Protein AF-A0A7A6ZRE2-F1 (afdb_monomer_lite)

Radius of gyration: 36.43 Å; chains: 1; bounding box: 59×20×118 Å

Structure (mmCIF, N/CA/C/O backbone):
data_AF-A0A7A6ZRE2-F1
#
_entry.id   AF-A0A7A6ZRE2-F1
#
loop_
_atom_site.group_PDB
_atom_site.id
_atom_site.type_symbol
_atom_site.label_atom_id
_atom_site.label_alt_id
_atom_site.label_comp_id
_atom_site.label_asym_id
_atom_site.label_entity_id
_atom_site.label_seq_id
_atom_site.pdbx_PDB_ins_code
_atom_site.Cartn_x
_atom_site.Cartn_y
_atom_site.Cartn_z
_atom_site.occupancy
_atom_site.B_iso_or_equiv
_atom_site.auth_seq_id
_atom_site.auth_comp_id
_atom_site.auth_asym_id
_atom_site.auth_atom_id
_atom_site.pdbx_PDB_model_num
ATOM 1 N N . ASP A 1 1 ? 29.171 7.084 -19.738 1.00 71.94 1 ASP A N 1
ATOM 2 C CA . ASP A 1 1 ? 28.592 7.835 -18.606 1.00 71.94 1 ASP A CA 1
ATOM 3 C C . ASP A 1 1 ? 27.158 7.402 -18.331 1.00 71.94 1 ASP A C 1
ATOM 5 O O . ASP A 1 1 ? 26.252 7.739 -19.082 1.00 71.94 1 ASP A O 1
ATOM 9 N N . GLY A 1 2 ? 26.956 6.592 -17.289 1.00 89.38 2 GLY A N 1
ATOM 10 C CA . GLY A 1 2 ? 25.641 6.141 -16.809 1.00 89.38 2 GLY A CA 1
ATOM 11 C C . GLY A 1 2 ? 25.051 7.121 -15.798 1.00 89.38 2 GLY A C 1
ATOM 12 O O . GLY A 1 2 ? 24.833 6.762 -14.649 1.00 89.38 2 GLY A O 1
ATOM 13 N N . VAL A 1 3 ? 24.882 8.380 -16.209 1.00 95.69 3 VAL A N 1
ATOM 14 C CA . VAL A 1 3 ? 24.532 9.491 -15.306 1.00 95.69 3 VAL A CA 1
ATOM 15 C C . VAL A 1 3 ? 23.128 9.332 -14.718 1.00 95.69 3 VAL A C 1
ATOM 17 O O . VAL A 1 3 ? 22.924 9.594 -13.535 1.00 95.69 3 VAL A O 1
ATOM 20 N N . SER A 1 4 ? 22.159 8.924 -15.542 1.00 95.75 4 SER A N 1
ATOM 21 C CA . SER A 1 4 ? 20.779 8.695 -15.114 1.00 95.75 4 SER A CA 1
ATOM 22 C C . SER A 1 4 ? 19.997 7.877 -16.147 1.00 95.75 4 SER A C 1
ATOM 24 O O . SER A 1 4 ? 20.474 7.602 -17.248 1.00 95.75 4 SER A O 1
ATOM 26 N N . PHE A 1 5 ? 18.764 7.530 -15.791 1.00 94.81 5 PHE A N 1
ATOM 27 C CA . PHE A 1 5 ? 17.732 6.934 -16.636 1.00 94.81 5 PHE A CA 1
ATOM 28 C C . PHE A 1 5 ? 16.348 7.370 -16.109 1.00 94.81 5 PHE A C 1
ATOM 30 O O . PHE A 1 5 ? 16.276 7.899 -14.999 1.00 94.81 5 PHE A O 1
ATOM 37 N N . PRO A 1 6 ? 15.239 7.179 -16.852 1.00 94.50 6 PRO A N 1
ATOM 38 C CA . PRO A 1 6 ? 13.945 7.785 -16.515 1.00 94.50 6 PRO A CA 1
ATOM 39 C C . PRO A 1 6 ? 13.507 7.598 -15.056 1.00 94.50 6 PRO A C 1
ATOM 41 O O . PRO A 1 6 ? 13.173 8.584 -14.403 1.00 94.50 6 PRO A O 1
ATOM 44 N N . ILE A 1 7 ? 13.603 6.371 -14.524 1.00 95.00 7 ILE A N 1
ATOM 45 C CA . ILE A 1 7 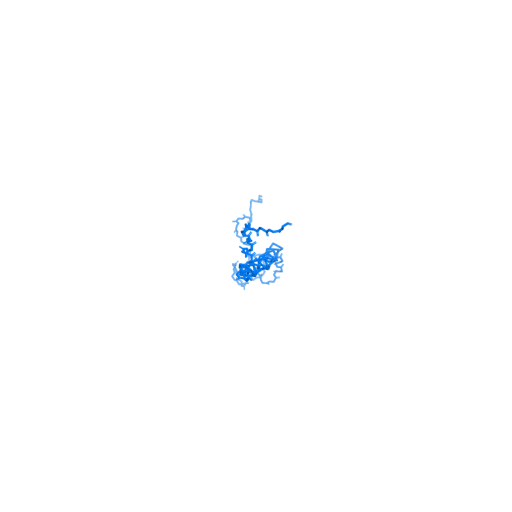? 13.163 6.036 -13.156 1.00 95.00 7 ILE A CA 1
ATOM 46 C C . ILE A 1 7 ? 14.019 6.763 -12.115 1.00 95.00 7 ILE A C 1
ATOM 48 O O . ILE A 1 7 ? 13.484 7.304 -11.152 1.00 95.00 7 ILE A O 1
ATOM 52 N N . GLN A 1 8 ? 15.333 6.845 -12.336 1.00 94.94 8 GLN A N 1
ATOM 53 C CA . GLN A 1 8 ? 16.239 7.606 -11.472 1.00 94.94 8 GLN A CA 1
ATOM 54 C C . GLN A 1 8 ? 15.975 9.115 -11.546 1.00 94.94 8 GLN A C 1
ATOM 56 O O . GLN A 1 8 ? 16.081 9.805 -10.537 1.00 94.94 8 GLN A O 1
ATOM 61 N N . SER A 1 9 ? 15.572 9.625 -12.710 1.00 96.38 9 SER A N 1
ATOM 62 C CA . SER A 1 9 ? 15.157 11.021 -12.885 1.00 96.38 9 SER A CA 1
ATOM 63 C C . SER A 1 9 ? 13.724 11.306 -12.397 1.00 96.38 9 SER A C 1
ATOM 65 O O . SER A 1 9 ? 13.229 12.413 -12.595 1.00 96.38 9 SER A O 1
ATOM 67 N N . GLY A 1 10 ? 13.046 10.336 -11.77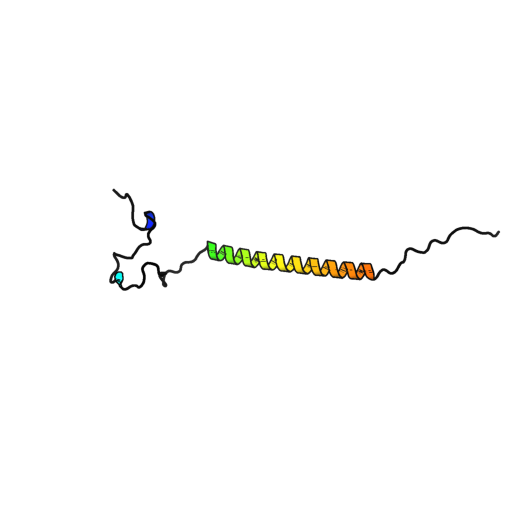2 1.00 95.94 10 GLY A N 1
ATOM 68 C CA . GLY A 1 10 ? 11.712 10.506 -11.185 1.00 95.94 10 GLY A CA 1
ATOM 69 C C . GLY A 1 10 ? 10.538 10.267 -12.139 1.00 95.94 10 GLY A C 1
ATOM 70 O O . GLY A 1 10 ? 9.393 10.496 -11.757 1.00 95.94 10 GLY A O 1
ATOM 71 N N . HIS A 1 11 ? 10.786 9.787 -13.358 1.00 95.31 11 HIS A N 1
ATOM 72 C CA . HIS A 1 11 ? 9.740 9.434 -14.314 1.00 95.31 11 HIS A CA 1
ATOM 73 C C . HIS A 1 11 ? 9.639 7.911 -14.489 1.00 95.31 11 HIS A C 1
ATOM 75 O O . HIS A 1 11 ? 10.639 7.224 -14.677 1.00 95.31 11 HIS A O 1
ATOM 81 N N . GLY A 1 12 ? 8.425 7.356 -14.497 1.00 92.00 12 GLY A N 1
ATOM 82 C CA . GLY A 1 12 ? 8.219 5.931 -14.780 1.00 92.00 12 GLY A CA 1
ATOM 83 C C . GLY A 1 12 ? 8.786 5.504 -16.144 1.00 92.00 12 GLY A C 1
ATOM 84 O O . GLY A 1 12 ? 8.929 6.312 -17.063 1.00 92.00 12 GLY A O 1
ATOM 85 N N . CYS A 1 13 ? 9.113 4.222 -16.306 1.00 93.19 13 CYS A N 1
ATOM 86 C CA . CYS A 1 13 ? 9.459 3.701 -17.626 1.00 93.19 13 CYS A CA 1
ATOM 87 C C . CYS A 1 13 ? 8.234 3.774 -18.547 1.00 93.19 13 CYS A C 1
ATOM 89 O O . CYS A 1 13 ? 7.175 3.258 -18.207 1.00 93.19 13 CYS A O 1
ATOM 91 N N . LEU A 1 14 ? 8.397 4.383 -19.721 1.00 92.75 14 LEU A N 1
ATOM 92 C CA . LEU A 1 14 ? 7.339 4.501 -20.730 1.00 92.75 14 LEU A CA 1
ATOM 93 C C . LEU A 1 14 ? 7.199 3.249 -21.610 1.00 92.75 14 LEU A C 1
ATOM 95 O O . LEU A 1 14 ? 6.278 3.165 -22.413 1.00 92.75 14 LEU A O 1
ATOM 99 N N . GLY A 1 15 ? 8.138 2.303 -21.513 1.00 92.88 15 GLY A N 1
ATOM 100 C CA . GLY A 1 15 ? 8.183 1.137 -22.394 1.00 92.88 15 GLY A CA 1
ATOM 101 C C . GLY A 1 15 ? 8.655 1.454 -23.816 1.00 92.88 15 GLY A C 1
ATOM 102 O O . GLY A 1 15 ? 8.274 0.755 -24.740 1.00 92.88 15 GLY A O 1
ATOM 103 N N . CYS A 1 16 ? 9.497 2.473 -24.026 1.00 94.06 16 CYS A N 1
ATOM 104 C CA . CYS A 1 16 ? 9.899 2.917 -25.373 1.00 94.06 16 CYS A CA 1
ATOM 105 C C . CYS A 1 16 ? 10.621 1.862 -26.236 1.00 94.06 16 CYS A C 1
ATOM 107 O O . CYS A 1 16 ? 10.709 2.029 -27.449 1.00 94.06 16 CYS A O 1
ATOM 109 N N . ALA A 1 17 ? 11.142 0.797 -25.624 1.00 95.31 17 ALA A N 1
ATOM 110 C CA . ALA A 1 17 ? 11.781 -0.324 -26.315 1.00 95.31 17 ALA A CA 1
ATOM 111 C C . ALA A 1 17 ? 10.802 -1.459 -26.681 1.00 95.31 17 ALA A C 1
ATOM 113 O O . ALA A 1 17 ? 11.207 -2.447 -27.286 1.00 95.31 17 ALA A O 1
ATOM 114 N N . GLU A 1 18 ? 9.532 -1.336 -26.300 1.00 92.31 18 GLU A N 1
ATOM 115 C CA . GLU A 1 18 ? 8.495 -2.345 -26.493 1.00 92.31 18 GLU A CA 1
ATOM 116 C C . GLU A 1 18 ? 7.614 -2.006 -27.709 1.00 92.31 18 GLU A C 1
ATOM 118 O O . GLU A 1 18 ? 7.343 -0.838 -28.005 1.00 92.31 18 GLU A O 1
ATOM 123 N N . ASN A 1 19 ? 7.149 -3.029 -28.434 1.00 93.81 19 ASN A N 1
ATOM 124 C CA . ASN A 1 19 ? 6.382 -2.818 -29.661 1.00 93.81 19 ASN A CA 1
ATOM 125 C C . ASN A 1 19 ? 5.020 -2.160 -29.377 1.00 93.81 19 ASN A C 1
ATOM 127 O O . ASN A 1 19 ? 4.248 -2.637 -28.540 1.00 93.81 19 ASN A O 1
ATOM 131 N N . GLY A 1 20 ? 4.705 -1.094 -30.118 1.00 92.00 20 GLY A N 1
ATOM 132 C CA . GLY A 1 20 ? 3.431 -0.381 -30.001 1.00 92.00 20 GLY A CA 1
ATOM 133 C C . GLY A 1 20 ? 3.241 0.347 -28.667 1.00 92.00 20 GLY A C 1
ATOM 134 O O . GLY A 1 20 ? 2.109 0.497 -28.223 1.00 92.00 20 GLY A O 1
ATOM 135 N N . PHE A 1 21 ? 4.317 0.777 -27.994 1.00 91.00 21 PHE A N 1
ATOM 136 C CA . PHE A 1 21 ? 4.214 1.377 -26.655 1.00 91.00 21 PHE A CA 1
ATOM 137 C C . PHE A 1 21 ? 3.329 2.634 -26.581 1.00 91.00 21 PHE A C 1
ATOM 139 O O . PHE A 1 21 ? 2.720 2.880 -25.544 1.00 91.00 21 PHE A O 1
ATOM 146 N N . TRP A 1 22 ? 3.210 3.393 -27.676 1.00 93.75 22 TRP A N 1
ATOM 147 C CA . TRP A 1 22 ? 2.310 4.550 -27.778 1.00 93.75 22 TRP A CA 1
ATOM 148 C C . TRP A 1 22 ? 0.824 4.180 -27.661 1.00 93.75 22 TRP A C 1
ATOM 150 O O . TRP A 1 22 ? 0.031 5.000 -27.209 1.00 93.75 22 TRP A O 1
ATOM 160 N N . ASP A 1 23 ? 0.464 2.943 -28.013 1.00 93.19 23 ASP A N 1
ATOM 161 C CA . ASP A 1 23 ? -0.917 2.451 -28.048 1.00 93.19 23 ASP A CA 1
ATOM 162 C C . ASP A 1 23 ? -1.262 1.560 -26.837 1.00 93.19 23 ASP A C 1
ATOM 164 O O . ASP A 1 23 ? -2.369 1.032 -26.738 1.00 93.19 23 ASP A O 1
ATOM 168 N N . ARG A 1 24 ? -0.342 1.397 -25.872 1.00 86.81 24 ARG A N 1
ATOM 169 C CA . ARG A 1 24 ? -0.528 0.576 -24.651 1.00 86.81 24 ARG A CA 1
ATOM 170 C C . ARG A 1 24 ? -1.354 1.280 -23.559 1.00 86.81 24 ARG A C 1
ATOM 172 O O . ARG A 1 24 ? -1.368 0.834 -22.414 1.00 86.81 24 ARG A O 1
ATOM 179 N N . GLY A 1 25 ? -2.053 2.362 -23.901 1.00 86.06 25 GLY A N 1
ATOM 180 C CA . GLY A 1 25 ? -2.816 3.193 -22.969 1.00 86.06 25 GLY A CA 1
ATOM 181 C C . GLY A 1 25 ? -2.013 4.372 -22.410 1.00 86.06 25 GLY A C 1
ATOM 182 O O . GLY A 1 25 ? -0.951 4.729 -22.912 1.00 86.06 25 GLY A O 1
ATOM 183 N N . SER A 1 26 ? -2.547 5.025 -21.375 1.00 89.88 26 SER A N 1
ATOM 184 C CA . SER A 1 26 ? -1.899 6.197 -20.771 1.00 89.88 26 SER A CA 1
ATOM 185 C C . SER A 1 26 ? -0.611 5.812 -20.040 1.00 89.88 26 SER A C 1
ATOM 187 O O . SER A 1 26 ? -0.611 4.882 -19.235 1.00 89.88 26 SER A O 1
ATOM 189 N N . PHE A 1 27 ? 0.448 6.606 -20.210 1.00 91.38 27 PHE A N 1
ATOM 190 C CA . PHE A 1 27 ? 1.734 6.438 -19.516 1.00 91.38 27 PHE A CA 1
ATOM 191 C C . PHE A 1 27 ? 1.660 6.501 -17.987 1.00 91.38 27 PHE A C 1
ATOM 193 O O . PHE A 1 27 ? 2.581 6.061 -17.303 1.00 91.38 27 PHE A O 1
ATOM 200 N N . TYR A 1 28 ? 0.572 7.048 -17.452 1.00 88.81 28 TYR A N 1
ATOM 201 C CA . TYR A 1 28 ? 0.335 7.165 -16.014 1.00 88.81 28 TYR A CA 1
ATOM 202 C C . TYR A 1 28 ? -0.703 6.163 -15.502 1.00 88.81 28 TYR A C 1
ATOM 204 O O . TYR A 1 28 ? -1.007 6.136 -14.309 1.00 88.81 28 TYR A O 1
ATOM 212 N N . SER A 1 29 ? -1.272 5.345 -16.391 1.00 86.50 29 SER A N 1
ATOM 213 C CA . SER A 1 29 ? -2.141 4.248 -15.980 1.00 86.50 29 SER A CA 1
ATOM 214 C C . SER A 1 29 ? -1.312 3.104 -15.398 1.00 86.50 29 SER A C 1
ATOM 216 O O . SER A 1 29 ? -0.163 2.881 -15.782 1.00 86.50 29 SER A O 1
ATOM 218 N N . ARG A 1 30 ? -1.881 2.382 -14.425 1.00 82.44 30 ARG A N 1
ATOM 219 C CA . ARG A 1 30 ? -1.213 1.201 -13.873 1.00 82.44 30 ARG A CA 1
ATOM 220 C C . ARG A 1 30 ? -1.151 0.105 -14.929 1.00 82.44 30 ARG A C 1
ATOM 222 O O . ARG A 1 30 ? -2.165 -0.227 -15.533 1.00 82.44 30 ARG A O 1
ATOM 229 N N . VAL A 1 31 ? 0.024 -0.502 -15.068 1.00 80.06 31 VAL A N 1
ATOM 230 C CA . VAL A 1 31 ? 0.190 -1.738 -15.837 1.00 80.06 31 VAL A CA 1
ATOM 231 C C . VAL A 1 31 ? -0.582 -2.846 -15.117 1.00 80.06 31 VAL A C 1
ATOM 233 O O . VAL A 1 31 ? -0.301 -3.139 -13.953 1.00 80.06 31 VAL A O 1
ATOM 236 N N . VAL A 1 32 ? -1.588 -3.411 -15.786 1.00 67.25 32 VAL A N 1
ATOM 237 C CA . VAL A 1 32 ? -2.598 -4.291 -15.171 1.00 67.25 32 VAL A CA 1
ATOM 238 C C . VAL A 1 32 ? -2.133 -5.737 -14.961 1.00 67.25 32 VAL A C 1
ATOM 240 O O . VAL A 1 32 ? -2.691 -6.422 -14.110 1.00 67.25 32 VAL A O 1
ATOM 243 N N . ASP A 1 33 ? -1.067 -6.168 -15.641 1.00 68.62 33 ASP A N 1
ATOM 244 C CA . ASP A 1 33 ? -0.597 -7.566 -15.631 1.00 68.62 33 ASP A CA 1
ATOM 245 C C . ASP A 1 33 ? 0.661 -7.809 -14.783 1.00 68.62 33 ASP A C 1
ATOM 247 O O . ASP A 1 33 ? 1.290 -8.863 -14.870 1.00 68.62 33 ASP A O 1
ATOM 251 N N . ILE A 1 34 ? 1.057 -6.846 -13.946 1.00 73.00 34 ILE A N 1
ATOM 252 C CA . ILE A 1 34 ? 2.176 -7.044 -13.018 1.00 73.00 34 ILE A CA 1
ATOM 253 C C . ILE A 1 34 ? 1.610 -7.410 -11.644 1.00 73.00 34 ILE A C 1
ATOM 255 O O . ILE A 1 34 ? 0.988 -6.540 -11.021 1.00 73.00 34 ILE A O 1
ATOM 259 N N . PRO A 1 35 ? 1.834 -8.645 -11.140 1.00 70.25 35 PRO A N 1
ATOM 260 C CA . PRO A 1 35 ? 1.428 -9.040 -9.797 1.00 70.25 35 PRO A CA 1
ATOM 261 C C . PRO A 1 35 ? 2.243 -8.246 -8.773 1.00 70.25 35 PRO A C 1
ATOM 263 O O . PRO A 1 35 ? 3.326 -8.632 -8.339 1.00 70.25 35 PRO A O 1
ATOM 266 N N . GLN A 1 36 ? 1.719 -7.086 -8.404 1.00 67.44 36 GLN A N 1
ATOM 267 C CA . GLN A 1 36 ? 2.307 -6.195 -7.419 1.00 67.44 36 GLN A CA 1
ATOM 268 C C . GLN A 1 36 ? 1.867 -6.635 -6.026 1.00 67.44 36 GLN A C 1
ATOM 270 O O . GLN A 1 36 ? 0.941 -6.094 -5.425 1.00 67.44 36 GLN A O 1
ATOM 275 N N . MET A 1 37 ? 2.547 -7.669 -5.528 1.00 64.19 37 MET A N 1
ATOM 276 C CA . MET A 1 37 ? 2.446 -8.104 -4.140 1.00 64.19 37 MET A CA 1
ATOM 277 C C . MET A 1 37 ? 3.103 -7.042 -3.252 1.00 64.19 37 MET A C 1
ATOM 279 O O . MET A 1 37 ? 4.296 -7.088 -2.960 1.00 64.19 37 MET A O 1
ATOM 283 N N . GLY A 1 38 ? 2.320 -6.039 -2.853 1.00 63.94 38 GLY A N 1
ATOM 284 C CA . GLY A 1 38 ? 2.721 -5.036 -1.873 1.00 63.94 38 GLY A CA 1
ATOM 285 C C . GLY A 1 38 ? 2.795 -5.674 -0.490 1.00 63.94 38 GLY A C 1
ATOM 286 O O . GLY A 1 38 ? 1.801 -5.692 0.238 1.00 63.94 38 GLY A O 1
ATOM 287 N N . THR A 1 39 ? 3.959 -6.216 -0.128 1.00 62.75 39 THR A N 1
ATOM 288 C CA . THR A 1 39 ? 4.203 -6.818 1.195 1.00 62.75 39 THR A CA 1
ATOM 289 C C . THR A 1 39 ? 3.878 -5.836 2.320 1.00 62.75 39 THR A C 1
ATOM 291 O O . THR A 1 39 ? 3.263 -6.222 3.309 1.00 62.75 39 THR A O 1
ATOM 294 N N . HIS A 1 40 ? 4.193 -4.554 2.118 1.00 65.12 40 HIS A N 1
ATOM 295 C CA . HIS A 1 40 ? 3.890 -3.480 3.062 1.00 65.12 40 HIS A CA 1
ATOM 296 C C . HIS A 1 40 ? 2.384 -3.190 3.146 1.00 65.12 40 HIS A C 1
ATOM 298 O O . HIS A 1 40 ? 1.811 -3.283 4.222 1.00 65.12 40 HIS A O 1
ATOM 304 N N . SER A 1 41 ? 1.704 -2.957 2.016 1.00 75.44 41 SER A N 1
ATOM 305 C CA . SER A 1 41 ? 0.261 -2.661 2.013 1.00 75.44 41 SER A CA 1
ATOM 306 C C . SER A 1 41 ? -0.578 -3.802 2.592 1.00 75.44 41 SER A C 1
ATOM 308 O O . SER A 1 41 ? -1.596 -3.567 3.244 1.00 75.44 41 SER A O 1
ATOM 310 N N . THR A 1 42 ? -0.139 -5.045 2.387 1.00 79.88 42 THR A N 1
ATOM 311 C CA . THR A 1 42 ? -0.776 -6.221 2.990 1.00 79.88 42 THR A CA 1
ATOM 312 C C . THR A 1 42 ? -0.542 -6.249 4.502 1.00 79.88 42 THR A C 1
ATOM 314 O O . THR A 1 42 ? -1.494 -6.440 5.256 1.00 79.88 42 THR A O 1
ATOM 317 N N . ALA A 1 43 ? 0.693 -6.006 4.955 1.00 82.75 43 ALA A N 1
ATOM 318 C CA . ALA A 1 43 ? 1.036 -5.962 6.376 1.00 82.75 43 ALA A CA 1
ATOM 319 C C . ALA A 1 43 ? 0.298 -4.840 7.125 1.00 82.75 43 ALA A C 1
ATOM 321 O O . ALA A 1 43 ? -0.261 -5.102 8.186 1.00 82.75 43 ALA A O 1
ATOM 322 N N . ASP A 1 44 ? 0.216 -3.636 6.555 1.00 86.75 44 ASP A N 1
ATOM 323 C CA . ASP A 1 44 ? -0.512 -2.507 7.147 1.00 86.75 44 ASP A CA 1
ATOM 324 C C . ASP A 1 44 ? -2.001 -2.812 7.283 1.00 86.75 44 ASP A C 1
ATOM 326 O O . ASP A 1 44 ? -2.605 -2.550 8.321 1.00 86.75 44 ASP A O 1
ATOM 330 N N . THR A 1 45 ? -2.597 -3.418 6.252 1.00 89.56 45 THR A N 1
ATOM 331 C CA . THR A 1 45 ? -4.016 -3.793 6.270 1.00 89.56 45 THR A CA 1
ATOM 332 C C . THR A 1 45 ? -4.289 -4.824 7.364 1.00 89.56 45 THR A C 1
ATOM 334 O O . THR A 1 45 ? -5.219 -4.667 8.155 1.00 89.56 45 THR A O 1
ATOM 337 N N . VAL A 1 46 ? -3.462 -5.869 7.457 1.00 91.81 46 VAL A N 1
ATOM 338 C CA . VAL A 1 46 ? -3.593 -6.892 8.505 1.00 91.81 46 VAL A CA 1
ATOM 339 C C . VAL A 1 46 ? -3.353 -6.289 9.893 1.00 91.81 46 VAL A C 1
ATOM 341 O O . VAL A 1 46 ? -4.120 -6.547 10.817 1.00 91.81 46 VAL A O 1
ATOM 344 N N . GLY A 1 47 ? -2.338 -5.439 10.043 1.00 94.25 47 GLY A N 1
ATOM 345 C CA . GLY A 1 47 ? -2.024 -4.773 11.305 1.00 94.25 47 GLY A CA 1
ATOM 346 C C . GLY A 1 47 ? -3.154 -3.862 11.787 1.00 94.25 47 GLY A C 1
ATOM 347 O O . GLY A 1 47 ? -3.591 -3.976 12.932 1.00 94.25 47 GLY A O 1
ATOM 348 N N . LEU A 1 48 ? -3.677 -3.002 10.910 1.00 96.81 48 LEU A N 1
ATOM 349 C CA . LEU A 1 48 ? -4.774 -2.082 11.226 1.00 96.81 48 LEU A CA 1
ATOM 350 C C . LEU A 1 48 ? -6.074 -2.817 11.546 1.00 96.81 48 LEU A C 1
ATOM 352 O O . LEU A 1 48 ? -6.773 -2.444 12.487 1.00 96.81 48 LEU A O 1
ATOM 356 N N . THR A 1 49 ? -6.398 -3.866 10.789 1.00 96.56 49 THR A N 1
ATOM 357 C CA . THR A 1 49 ? -7.607 -4.663 11.044 1.00 96.56 49 THR A CA 1
ATOM 358 C C . THR A 1 49 ? -7.525 -5.379 12.388 1.00 96.56 49 THR A C 1
ATOM 360 O O . THR A 1 49 ? -8.456 -5.273 13.187 1.00 96.56 49 THR A O 1
ATOM 363 N N . ALA A 1 50 ? -6.399 -6.031 12.688 1.00 97.75 50 ALA A N 1
ATOM 364 C CA . ALA A 1 50 ? -6.181 -6.679 13.978 1.00 97.75 50 ALA A CA 1
ATOM 365 C C . ALA A 1 50 ? -6.261 -5.676 15.142 1.00 97.75 50 ALA A C 1
ATOM 367 O O . ALA A 1 50 ? -6.961 -5.923 16.127 1.00 97.75 50 ALA A O 1
ATOM 368 N N . LEU A 1 51 ? -5.605 -4.519 15.006 1.00 98.12 51 LEU A N 1
ATOM 369 C CA . LEU A 1 51 ? -5.650 -3.448 16.000 1.00 98.12 51 LEU A CA 1
ATOM 370 C C . LEU A 1 51 ? -7.082 -2.944 16.230 1.00 98.12 51 LEU A C 1
ATOM 372 O O . LEU A 1 51 ? -7.503 -2.806 17.378 1.00 98.12 51 LEU A O 1
ATOM 376 N N . GLY A 1 52 ? -7.848 -2.725 15.158 1.00 98.31 52 GLY A N 1
ATOM 377 C CA . GLY A 1 52 ? -9.242 -2.290 15.240 1.00 98.31 52 GLY A CA 1
ATOM 378 C C . GLY A 1 52 ? -10.132 -3.278 15.997 1.00 98.31 52 GLY A C 1
ATOM 379 O O . GLY A 1 52 ? -10.910 -2.870 16.860 1.00 98.31 52 GLY A O 1
ATOM 380 N N . VAL A 1 53 ? -9.980 -4.580 15.734 1.00 98.38 53 VAL A N 1
ATOM 381 C CA . VAL A 1 53 ? -10.740 -5.640 16.420 1.00 98.38 53 VAL A CA 1
ATOM 382 C C . VAL A 1 53 ? -10.438 -5.662 17.917 1.00 98.38 53 VAL A C 1
ATOM 384 O O . VAL A 1 53 ? -11.360 -5.661 18.734 1.00 98.38 53 VAL A O 1
ATOM 387 N N . VAL A 1 54 ? -9.155 -5.650 18.289 1.00 98.44 54 VAL A N 1
ATOM 388 C CA . VAL A 1 54 ? -8.744 -5.684 19.700 1.00 98.44 54 VAL A CA 1
ATOM 389 C C . VAL A 1 54 ? -9.229 -4.436 20.437 1.00 98.44 54 VAL A C 1
ATOM 391 O O . VAL A 1 54 ? -9.813 -4.551 21.516 1.00 98.44 54 VAL A O 1
ATOM 394 N N . ALA A 1 55 ? -9.051 -3.252 19.846 1.00 98.00 55 ALA A N 1
ATOM 395 C CA . ALA A 1 55 ? -9.495 -1.995 20.440 1.00 98.00 55 ALA A CA 1
ATOM 396 C C . ALA A 1 55 ? -11.013 -1.979 20.687 1.00 98.00 55 ALA A C 1
ATOM 398 O O . ALA A 1 55 ? -11.460 -1.587 21.767 1.00 98.00 55 ALA A O 1
ATOM 399 N N . ALA A 1 56 ? -11.806 -2.460 19.724 1.00 98.25 56 ALA A N 1
ATOM 400 C CA . ALA A 1 56 ? -13.255 -2.549 19.863 1.00 98.25 56 ALA A CA 1
ATOM 401 C C . ALA A 1 56 ? -13.669 -3.512 20.988 1.00 98.25 56 ALA A C 1
ATOM 403 O O . ALA A 1 56 ? -14.505 -3.158 21.820 1.00 98.25 56 ALA A O 1
ATOM 404 N N . ALA A 1 57 ? -13.063 -4.702 21.056 1.00 97.94 57 ALA A N 1
ATOM 405 C CA . ALA A 1 57 ? -13.374 -5.692 22.087 1.00 97.94 57 ALA A CA 1
ATOM 406 C C . ALA A 1 57 ? -13.090 -5.162 23.502 1.00 97.94 57 ALA A C 1
ATOM 408 O O . ALA A 1 57 ? -13.939 -5.267 24.392 1.00 97.94 57 ALA A O 1
ATOM 409 N N . VAL A 1 58 ? -11.924 -4.537 23.695 1.00 98.31 58 VAL A N 1
ATOM 410 C CA . VAL A 1 58 ? -11.547 -3.917 24.973 1.00 98.31 58 VAL A CA 1
ATOM 411 C C . VAL A 1 58 ? -12.511 -2.787 25.334 1.00 98.31 58 VAL A C 1
ATOM 413 O O . VAL A 1 58 ? -12.996 -2.734 26.465 1.00 98.31 58 VAL A O 1
ATOM 416 N N . GLY A 1 59 ? -12.844 -1.918 24.375 1.00 98.25 59 GLY A N 1
ATOM 417 C CA . GLY A 1 59 ? -13.797 -0.827 24.584 1.00 98.25 59 GLY A CA 1
ATOM 418 C C . GLY A 1 59 ? -15.175 -1.325 25.031 1.00 98.25 59 GLY A C 1
ATOM 419 O O . GLY A 1 59 ? -15.713 -0.844 26.029 1.00 98.25 59 GLY A O 1
ATOM 420 N N . VAL A 1 60 ? -15.722 -2.338 24.352 1.00 98.50 60 VAL A N 1
ATOM 421 C CA . VAL A 1 60 ? -17.010 -2.954 24.713 1.00 98.50 60 VAL A CA 1
ATOM 422 C C . VAL A 1 60 ? -16.961 -3.564 26.115 1.00 98.50 60 VAL A C 1
ATOM 424 O O . VAL A 1 60 ? -17.874 -3.338 26.911 1.00 98.50 60 VAL A O 1
ATOM 427 N N . HIS A 1 61 ? -15.895 -4.296 26.451 1.00 96.00 61 HIS A N 1
ATOM 428 C CA . HIS A 1 61 ? -15.750 -4.918 27.768 1.00 96.00 61 HIS A CA 1
ATOM 429 C C . HIS A 1 61 ? -15.693 -3.882 28.901 1.00 96.00 61 HIS A C 1
ATOM 431 O O . HIS A 1 61 ? -16.345 -4.056 29.934 1.00 96.00 61 HIS A O 1
ATOM 437 N N . ALA A 1 62 ? -14.968 -2.778 28.694 1.00 97.69 62 ALA A N 1
ATOM 438 C CA . ALA A 1 62 ? -14.871 -1.691 29.663 1.00 97.69 62 ALA A CA 1
ATOM 439 C C . ALA A 1 62 ? -16.226 -1.001 29.890 1.00 97.69 62 ALA A C 1
ATOM 441 O O . ALA A 1 62 ? -16.625 -0.781 31.035 1.00 97.69 62 ALA A O 1
ATOM 442 N N . VAL A 1 63 ? -16.968 -0.711 28.815 1.00 97.75 63 VAL A N 1
ATOM 443 C CA . VAL A 1 63 ? -18.308 -0.106 28.905 1.00 97.75 63 VAL A CA 1
ATOM 444 C C . VAL A 1 63 ? -19.281 -1.033 29.634 1.00 97.75 63 VAL A C 1
ATOM 446 O O . VAL A 1 63 ? -19.972 -0.592 30.552 1.00 97.75 63 VAL A O 1
ATOM 449 N N . ALA A 1 64 ? -19.311 -2.320 29.277 1.00 97.12 64 ALA A N 1
ATOM 450 C CA . ALA A 1 64 ? -20.173 -3.302 29.931 1.00 97.12 64 ALA A CA 1
ATOM 451 C C . ALA A 1 64 ? -19.863 -3.420 31.433 1.00 97.12 64 ALA A C 1
ATOM 453 O O . ALA A 1 64 ? -20.777 -3.365 32.256 1.00 97.12 64 ALA A O 1
ATOM 454 N N . SER A 1 65 ? -18.577 -3.495 31.790 1.00 96.38 65 SER A N 1
ATOM 455 C CA . SER A 1 65 ? -18.122 -3.561 33.184 1.00 96.38 65 SER A CA 1
ATOM 456 C C . SER A 1 65 ? -18.528 -2.322 33.983 1.00 96.38 65 SER A C 1
ATOM 458 O O . SER A 1 65 ? -19.013 -2.438 35.107 1.00 96.38 65 SER A O 1
ATOM 460 N N . ALA A 1 66 ? -18.396 -1.127 33.400 1.00 96.44 66 ALA A N 1
ATOM 461 C CA . ALA A 1 66 ? -18.799 0.114 34.055 1.00 96.44 66 ALA A CA 1
ATOM 462 C C . ALA A 1 66 ? -20.318 0.184 34.296 1.00 96.44 66 ALA A C 1
ATOM 464 O O . ALA A 1 66 ? -20.755 0.652 35.349 1.00 96.44 66 ALA A O 1
ATOM 465 N N . VAL A 1 67 ? -21.130 -0.291 33.346 1.00 96.81 67 VAL A N 1
ATOM 466 C CA . VAL A 1 67 ? -22.591 -0.356 33.500 1.00 96.81 67 VAL A CA 1
ATOM 467 C C . VAL A 1 67 ? -22.983 -1.368 34.576 1.00 96.81 67 VAL A C 1
ATOM 469 O O . VAL A 1 67 ? -23.808 -1.041 35.430 1.00 96.81 67 VAL A O 1
ATOM 472 N N . ASP A 1 68 ? -22.394 -2.564 34.564 1.00 95.19 68 ASP A N 1
ATOM 473 C CA . ASP A 1 68 ? -22.682 -3.602 35.559 1.00 95.19 68 ASP A CA 1
ATOM 474 C C . ASP A 1 68 ? -22.299 -3.146 36.974 1.00 95.19 68 ASP A C 1
ATOM 476 O O . ASP A 1 68 ? -23.116 -3.214 37.891 1.00 95.19 68 ASP A O 1
ATOM 480 N N . GLN A 1 69 ? -21.110 -2.555 37.140 1.00 93.88 69 GLN A N 1
ATOM 481 C CA . GLN A 1 69 ? -20.665 -2.013 38.425 1.00 93.88 69 GLN A CA 1
ATOM 482 C C . GLN A 1 69 ? -21.621 -0.938 38.959 1.00 93.88 69 GLN A C 1
ATOM 484 O O . GLN A 1 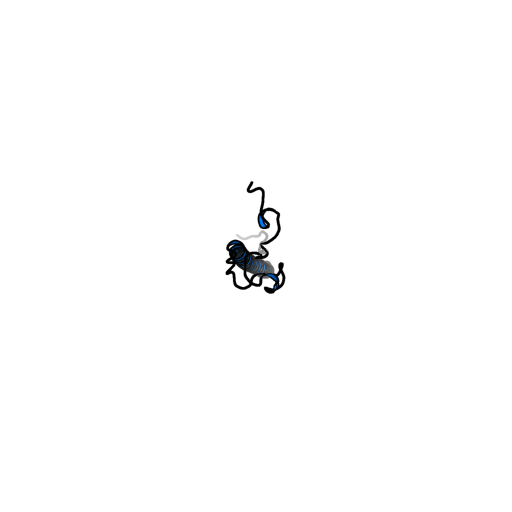69 ? -21.965 -0.951 40.141 1.00 93.88 69 GLN A O 1
ATOM 489 N N . ARG A 1 70 ? -22.096 -0.021 38.103 1.00 94.62 70 ARG A N 1
ATOM 490 C CA . ARG A 1 70 ? -23.075 1.001 38.514 1.00 94.62 70 ARG A CA 1
ATOM 491 C C . ARG A 1 70 ? -24.412 0.391 38.931 1.00 94.62 70 ARG A C 1
ATOM 493 O O . ARG A 1 70 ? -25.014 0.872 39.887 1.00 94.62 70 ARG A O 1
ATOM 500 N N . ARG A 1 71 ? -24.870 -0.668 38.256 1.00 93.69 71 ARG A N 1
ATOM 501 C CA . ARG A 1 71 ? -26.092 -1.391 38.646 1.00 93.69 71 ARG A CA 1
ATOM 502 C C . ARG A 1 71 ? -25.934 -2.038 40.019 1.00 93.69 71 ARG A C 1
ATOM 504 O O . ARG A 1 71 ? -26.784 -1.808 40.872 1.00 93.69 71 ARG A O 1
ATOM 511 N N . ARG A 1 72 ? -24.823 -2.744 40.264 1.00 92.19 72 ARG A N 1
ATOM 512 C CA . ARG A 1 72 ? -24.525 -3.359 41.572 1.00 92.19 72 ARG A CA 1
ATOM 513 C C . ARG A 1 72 ? -24.464 -2.327 42.697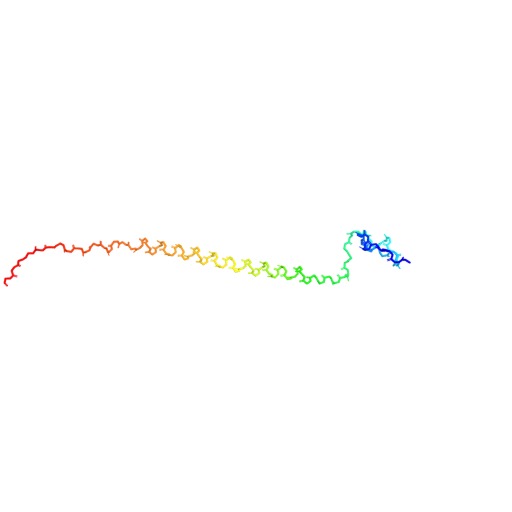 1.00 92.19 72 ARG A C 1
ATOM 515 O O . ARG A 1 72 ? -24.992 -2.572 43.774 1.00 92.19 72 ARG A O 1
ATOM 522 N N . HIS A 1 73 ? -23.863 -1.164 42.442 1.00 87.06 73 HIS A N 1
ATOM 523 C CA . HIS A 1 73 ? -23.749 -0.101 43.443 1.00 87.06 73 HIS A CA 1
ATOM 524 C C . HIS A 1 73 ? -25.098 0.564 43.772 1.00 87.06 73 HIS A C 1
ATOM 526 O O . HIS A 1 73 ? -25.318 0.942 44.917 1.00 87.06 73 HIS A O 1
ATOM 532 N N . ASN A 1 74 ? -26.015 0.670 42.802 1.00 79.31 74 ASN A N 1
ATOM 533 C CA . ASN A 1 74 ? -27.390 1.140 43.033 1.00 79.31 74 ASN A CA 1
ATOM 534 C C . ASN A 1 74 ? -28.291 0.086 43.702 1.00 79.31 74 ASN A C 1
ATOM 536 O O . ASN A 1 74 ? -29.345 0.431 44.228 1.00 79.31 74 ASN A O 1
ATOM 540 N N . GLN A 1 75 ? -27.908 -1.191 43.650 1.00 70.69 75 GLN A N 1
ATOM 541 C CA . GLN A 1 75 ? -28.637 -2.311 44.252 1.00 70.69 75 GLN A CA 1
ATOM 542 C C . GLN A 1 75 ? -28.176 -2.646 45.676 1.00 70.69 75 GLN A C 1
ATOM 544 O O . GLN A 1 75 ? -28.685 -3.607 46.243 1.00 70.69 75 GLN A O 1
ATOM 549 N N . GLN A 1 76 ? -27.260 -1.869 46.264 1.00 56.09 76 GLN A N 1
ATOM 550 C CA . GLN A 1 76 ? -27.059 -1.840 47.713 1.00 56.09 76 GLN A CA 1
ATOM 551 C C . GLN A 1 76 ? -27.956 -0.746 48.317 1.00 56.09 76 GLN A C 1
ATOM 553 O O . GLN A 1 76 ? -27.514 0.398 48.440 1.00 56.09 76 GLN A O 1
ATOM 558 N N . PRO A 1 77 ? -29.220 -1.030 48.684 1.00 52.16 77 PRO A N 1
ATOM 559 C CA . PRO A 1 77 ? -29.866 -0.246 49.717 1.00 52.16 77 PRO A CA 1
ATOM 560 C C . PRO A 1 77 ? -29.094 -0.489 51.015 1.00 52.16 77 PRO A C 1
ATOM 562 O O . PRO A 1 77 ? -28.888 -1.633 51.405 1.00 52.16 77 PRO A O 1
ATOM 565 N N . THR A 1 78 ? -28.629 0.599 51.622 1.00 53.09 78 THR A N 1
ATOM 566 C CA . THR A 1 78 ? -28.316 0.761 53.044 1.00 53.09 78 THR A CA 1
ATOM 567 C C . THR A 1 78 ? -28.411 -0.523 53.884 1.00 53.09 78 THR A C 1
ATOM 569 O O . THR A 1 78 ? -29.445 -0.803 54.478 1.00 53.09 78 THR A O 1
ATOM 572 N N . GLU A 1 79 ? -27.307 -1.258 54.006 1.00 55.44 79 GLU A N 1
ATOM 573 C CA . GLU A 1 79 ? -27.019 -2.054 55.205 1.00 55.44 79 GLU A CA 1
ATOM 574 C C . GLU A 1 79 ? -25.734 -1.498 55.821 1.00 55.44 79 GLU A C 1
ATOM 576 O O . GLU A 1 79 ? -24.662 -2.092 55.852 1.00 55.44 79 GLU A O 1
ATOM 581 N N . THR A 1 80 ? -25.823 -0.238 56.230 1.00 52.16 80 THR A N 1
ATOM 582 C CA . THR A 1 80 ? -24.937 0.347 57.235 1.00 52.16 80 THR A CA 1
ATOM 583 C C . THR A 1 80 ? -25.803 1.232 58.119 1.00 52.16 80 THR A C 1
ATOM 585 O O . THR A 1 80 ? -25.593 2.428 58.240 1.00 52.16 80 THR A O 1
ATOM 588 N N . GLU A 1 81 ? -26.839 0.632 58.698 1.00 56.22 81 GLU A N 1
ATOM 589 C CA . GLU A 1 81 ? -27.451 1.127 59.926 1.00 56.22 81 GLU A CA 1
ATOM 590 C C . GLU A 1 81 ? -27.894 -0.083 60.755 1.00 56.22 81 GLU A C 1
ATOM 592 O O . GLU A 1 81 ? -29.051 -0.480 60.784 1.00 56.22 81 GLU A O 1
ATOM 597 N N . HIS A 1 82 ? -26.931 -0.715 61.422 1.00 47.97 82 HIS A N 1
ATOM 598 C CA . HIS A 1 82 ? -27.208 -1.340 62.708 1.00 47.97 82 HIS A CA 1
ATOM 599 C C . HIS A 1 82 ? -26.118 -0.909 63.680 1.00 47.97 82 HIS A C 1
ATOM 601 O O . HIS A 1 82 ? -25.186 -1.641 64.001 1.00 47.97 82 HIS A O 1
ATOM 607 N N . GLN A 1 83 ? -26.226 0.347 64.102 1.00 58.34 83 GLN A N 1
ATOM 608 C CA . GLN A 1 83 ? -25.727 0.758 65.398 1.00 58.34 83 GLN A CA 1
ATOM 609 C C . GLN A 1 83 ? -26.846 0.487 66.406 1.00 58.34 83 GLN A C 1
ATOM 611 O O . GLN A 1 83 ? -27.840 1.211 66.389 1.00 58.34 83 GLN A O 1
ATOM 616 N N . PRO A 1 84 ? -26.731 -0.502 67.306 1.00 46.12 84 PRO A N 1
ATOM 617 C CA . PRO A 1 84 ? -27.429 -0.393 68.563 1.00 46.12 84 PRO A CA 1
ATOM 618 C C . PRO A 1 84 ? -26.593 0.539 69.442 1.00 46.12 84 PRO A C 1
ATOM 620 O O . PRO A 1 84 ? -25.482 0.219 69.872 1.00 46.12 84 PRO A O 1
ATOM 623 N N . GLY A 1 85 ? -27.125 1.743 69.640 1.00 48.06 85 GLY A N 1
ATOM 624 C CA . GLY A 1 85 ? -26.769 2.573 70.775 1.00 48.06 85 GLY A CA 1
ATOM 625 C C . GLY A 1 85 ? -27.034 1.806 72.072 1.00 48.06 85 GLY A C 1
ATOM 626 O O . GLY A 1 85 ? -28.080 1.191 72.243 1.00 48.06 85 GLY A O 1
ATOM 627 N N . ASN A 1 86 ? -25.992 1.772 72.893 1.00 57.59 86 ASN A N 1
ATOM 628 C CA . ASN A 1 86 ? -25.974 2.056 74.320 1.00 57.59 86 ASN A CA 1
ATOM 629 C C . ASN A 1 86 ? -27.105 1.575 75.269 1.00 57.59 86 ASN A C 1
ATOM 631 O O . ASN A 1 86 ? -28.273 1.891 75.113 1.00 57.59 86 ASN A O 1
ATOM 635 N N . GLU A 1 87 ? -26.632 0.949 76.359 1.00 61.56 87 GLU A N 1
ATOM 636 C CA . GLU A 1 87 ? -27.101 1.100 77.752 1.00 61.56 87 GLU A CA 1
ATOM 637 C C . GLU A 1 87 ? -28.526 0.617 78.100 1.00 61.56 87 GLU A C 1
ATOM 639 O O . GLU A 1 87 ? -29.508 1.274 77.787 1.00 61.56 87 GLU A O 1
ATOM 644 N N . ASP A 1 88 ? -28.636 -0.498 78.848 1.00 56.56 88 ASP A N 1
ATOM 645 C CA . ASP A 1 88 ? -29.137 -0.487 80.242 1.00 56.56 88 ASP A CA 1
ATOM 646 C C . ASP A 1 88 ? -29.606 -1.859 80.795 1.00 56.56 88 ASP A C 1
ATOM 648 O O . ASP A 1 88 ? -30.595 -2.432 80.350 1.00 56.56 88 ASP A O 1
ATOM 652 N N . LYS A 1 89 ? -28.975 -2.238 81.923 1.00 52.56 89 LYS A N 1
ATOM 653 C CA . LYS A 1 89 ? -29.559 -2.827 83.155 1.00 52.56 89 LYS A CA 1
ATOM 654 C C . LYS A 1 89 ? -29.921 -4.327 83.245 1.00 52.56 89 LYS A C 1
ATOM 656 O O . LYS A 1 89 ? -30.517 -4.915 82.357 1.00 52.56 89 LYS A O 1
ATOM 661 N N . GLN A 1 90 ? -29.711 -4.803 84.488 1.00 52.09 90 GLN A N 1
ATOM 662 C CA . GLN A 1 90 ? -30.165 -6.037 85.169 1.00 52.09 90 GLN A CA 1
ATOM 663 C C . GLN A 1 90 ? -29.256 -7.262 84.974 1.00 52.09 90 GLN A C 1
ATOM 665 O O . GLN A 1 90 ? -28.958 -7.626 83.847 1.00 52.09 90 GLN A O 1
ATOM 670 N N . ALA A 1 91 ? -28.798 -7.979 86.002 1.00 40.69 91 ALA A N 1
ATOM 671 C CA . ALA A 1 91 ? -28.849 -7.869 87.462 1.00 40.69 91 ALA A CA 1
ATOM 672 C C . ALA A 1 91 ? -27.760 -8.807 88.026 1.00 40.69 91 ALA A C 1
ATOM 674 O O . ALA A 1 91 ? -27.381 -9.751 87.295 1.00 40.69 91 ALA A O 1
#

InterPro domains:
  IPR001821 [NiFe]-hydrogenase, small subunit [PTHR30013] (2-74)
  IPR037148 [NiFe]-hydrogenase, small subunit, C-terminal domain superfamily [G3DSA:4.10.480.10] (1-58)

Secondary structure (DSSP, 8-state):
-----TTTTT-----TTSTTGGGSS-TTSPPTTS----HHHHHHHHHHHHHHHHHHHHHHHHHHHHHHHHHHHHT-----------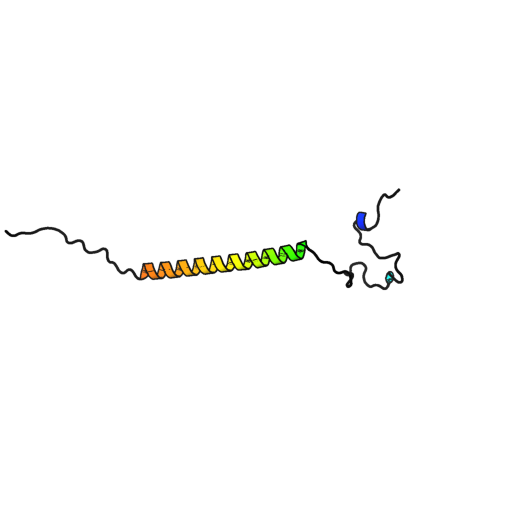-----

Organism: Escherichia coli (NCBI:txid562)

Foldseek 3Di:
DCP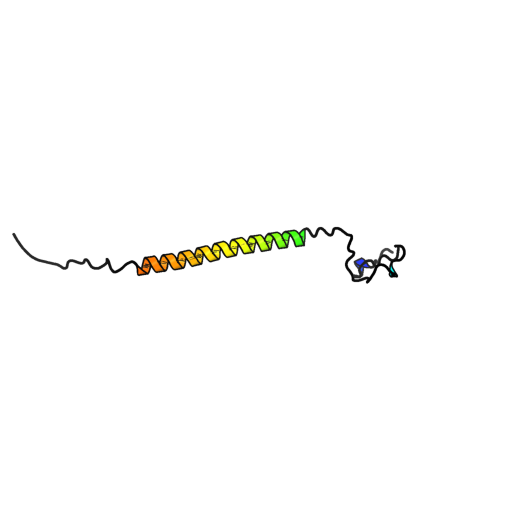DDQVRVVHDDQPPVDPPSVVPDDSPDDDPPDPPPPVPVVVVVVVVVVVVVVVVVVVVVVVVVVVVVVVVVVPDDDPPPDDDDDDDDDD

pLDDT: mean 82.81, std 16.78, range [40.69, 98.5]

Sequence (91 aa):
DGVSFPIQSGHGCLGCAENGFWDRGSFYSRVVDIPQMGTHSTADTVGLTALGVVAAAVGVHAVASAVDQRRRHNQQPTETEHQPGNEDKQA